Protein AF-A0A961QN66-F1 (afdb_monomer_lite)

Secondary structure (DSSP, 8-state):
--EEEEE--SHHHHHHHHHHHHTT-EEEEE-SSSS----SS-----HHHHHHHHTT-

Radius of gyration: 12.84 Å; chains: 1; bounding box: 18×30×34 Å

pLDDT: mean 95.21, std 4.72, range [79.94, 98.69]

Foldseek 3Di:
DEEEEFEAPDPVSVLVQLVVVVVVYHYDYDHPDPDDDDPPDDDDQDPVNVVSVVVSD

Sequence (57 aa):
MVSVLICGGGVGGLAAAIALGQMGHAVSVFEQARQFGRVGADVNLTPNAVHALDRLG

Structure (mmCIF, N/CA/C/O backbone):
data_AF-A0A961QN66-F1
#
_entry.id   AF-A0A961QN66-F1
#
loop_
_atom_site.group_PDB
_atom_site.id
_atom_site.type_symbol
_atom_site.label_atom_id
_atom_site.label_alt_id
_atom_site.label_comp_id
_atom_site.label_asym_id
_atom_site.label_entity_id
_atom_site.label_seq_id
_atom_site.pdbx_PDB_ins_code
_atom_site.Cartn_x
_atom_site.Cartn_y
_atom_site.Cartn_z
_atom_site.occupancy
_atom_site.B_iso_or_equiv
_atom_site.auth_seq_id
_atom_site.auth_comp_id
_atom_site.auth_asym_id
_atom_site.auth_atom_id
_atom_site.pdbx_PDB_model_num
ATOM 1 N N . MET A 1 1 ? -7.784 -2.307 17.575 1.00 85.44 1 MET A N 1
ATOM 2 C CA . MET A 1 1 ? -8.135 -1.282 16.570 1.00 85.44 1 MET A CA 1
ATOM 3 C C . MET A 1 1 ? -7.293 -0.049 16.850 1.00 85.44 1 MET A C 1
ATOM 5 O O . MET A 1 1 ? -7.258 0.379 17.996 1.00 85.44 1 MET A O 1
ATOM 9 N N . VAL A 1 2 ? -6.563 0.452 15.853 1.00 97.19 2 VAL A N 1
ATOM 10 C CA . VAL A 1 2 ? -5.708 1.649 15.977 1.00 97.19 2 VAL A CA 1
ATOM 11 C C . VAL A 1 2 ? -5.892 2.527 14.745 1.00 97.19 2 VAL A C 1
ATOM 13 O O . VAL A 1 2 ? -6.320 2.023 13.703 1.00 97.19 2 VAL A O 1
ATOM 16 N N . SER A 1 3 ? -5.565 3.809 14.879 1.00 98.19 3 SER A N 1
ATOM 17 C CA . SER A 1 3 ? -5.528 4.756 13.767 1.00 98.19 3 SER A CA 1
ATOM 18 C C . SER A 1 3 ? -4.141 4.754 13.133 1.00 98.19 3 SER A C 1
ATOM 20 O O . SER A 1 3 ? -3.149 4.974 13.829 1.00 98.19 3 SER A O 1
ATOM 22 N N . VAL A 1 4 ? -4.070 4.511 11.826 1.00 98.56 4 VAL A N 1
ATOM 23 C CA . VAL A 1 4 ? -2.821 4.465 11.058 1.00 98.56 4 VAL A CA 1
ATOM 24 C C . VAL A 1 4 ? -2.834 5.555 9.997 1.00 98.56 4 VAL A C 1
ATOM 26 O O . VAL A 1 4 ? -3.790 5.686 9.233 1.00 98.56 4 VAL A O 1
ATOM 29 N N . LEU A 1 5 ? -1.745 6.315 9.934 1.00 98.50 5 LEU A N 1
ATOM 30 C CA . LEU A 1 5 ? -1.484 7.268 8.865 1.00 98.50 5 LEU A CA 1
ATOM 31 C C . LEU A 1 5 ? -0.399 6.704 7.947 1.00 98.50 5 LEU A C 1
ATOM 33 O O . LEU A 1 5 ? 0.659 6.292 8.421 1.00 98.50 5 LEU A O 1
ATOM 37 N N . ILE A 1 6 ? -0.656 6.703 6.641 1.00 98.56 6 ILE A N 1
ATOM 38 C CA . ILE A 1 6 ? 0.304 6.291 5.614 1.00 98.56 6 ILE A CA 1
ATOM 39 C C . ILE A 1 6 ? 0.703 7.519 4.794 1.00 98.56 6 ILE A C 1
ATOM 41 O O . ILE A 1 6 ? -0.144 8.173 4.185 1.00 98.56 6 ILE A O 1
ATOM 45 N N . CYS A 1 7 ? 2.002 7.821 4.774 1.00 98.31 7 CYS A N 1
ATOM 46 C CA . CYS A 1 7 ? 2.587 8.884 3.959 1.00 98.31 7 CYS A CA 1
ATOM 47 C C . CYS A 1 7 ? 3.015 8.316 2.597 1.00 98.31 7 CYS A C 1
ATOM 49 O O . CYS A 1 7 ? 4.077 7.705 2.489 1.00 98.31 7 CYS A O 1
ATOM 51 N N . GLY A 1 8 ? 2.197 8.527 1.569 1.00 97.75 8 GLY A N 1
ATOM 52 C CA . GLY A 1 8 ? 2.436 8.106 0.189 1.00 97.75 8 GLY A CA 1
ATOM 53 C C . GLY A 1 8 ? 1.351 7.166 -0.339 1.00 97.75 8 GLY A C 1
ATOM 54 O O . GLY A 1 8 ? 1.089 6.108 0.231 1.00 97.75 8 GLY A O 1
ATOM 55 N N . GLY A 1 9 ? 0.755 7.531 -1.471 1.00 96.56 9 GLY A N 1
ATOM 56 C CA . GLY A 1 9 ? -0.272 6.782 -2.201 1.00 96.56 9 GLY A CA 1
ATOM 57 C C . GLY A 1 9 ? 0.280 5.893 -3.319 1.00 96.56 9 GLY A C 1
ATOM 58 O O . GLY A 1 9 ? -0.448 5.543 -4.241 1.00 96.56 9 GLY A O 1
ATOM 59 N N . GLY A 1 10 ? 1.568 5.546 -3.283 1.00 95.19 10 GLY A N 1
ATOM 60 C CA . GLY A 1 10 ? 2.162 4.596 -4.228 1.00 95.19 10 GLY A CA 1
ATOM 61 C C . GLY A 1 10 ? 1.725 3.145 -3.978 1.00 95.19 10 GLY A C 1
ATOM 62 O O . GLY A 1 10 ? 1.019 2.852 -3.015 1.00 95.19 10 GLY A O 1
ATOM 63 N N . VAL A 1 11 ? 2.214 2.213 -4.808 1.00 94.50 11 VAL A N 1
ATOM 64 C CA . VAL A 1 11 ? 1.869 0.773 -4.746 1.00 94.50 11 VAL A CA 1
ATOM 65 C C . VAL A 1 11 ? 2.023 0.197 -3.334 1.00 94.50 11 VAL A C 1
ATOM 67 O O . VAL A 1 11 ? 1.100 -0.425 -2.822 1.00 94.50 11 VAL A O 1
ATOM 70 N N . GLY A 1 12 ? 3.156 0.449 -2.670 1.00 95.88 12 GLY A N 1
ATOM 71 C CA . GLY A 1 12 ? 3.392 -0.043 -1.309 1.00 95.88 12 GLY A CA 1
ATOM 72 C C . GLY A 1 12 ? 2.479 0.593 -0.256 1.00 95.88 12 GLY A C 1
ATOM 73 O O . GLY A 1 12 ? 2.000 -0.102 0.636 1.00 95.88 12 GLY A O 1
ATOM 74 N N . GLY A 1 13 ? 2.199 1.895 -0.374 1.00 97.94 13 GLY A N 1
ATOM 75 C CA . GLY A 1 13 ? 1.327 2.612 0.559 1.00 97.94 13 GLY A CA 1
ATOM 76 C C . GLY A 1 13 ? -0.123 2.143 0.470 1.00 97.94 13 GLY A C 1
ATOM 77 O O . GLY A 1 13 ? -0.745 1.865 1.493 1.00 97.94 13 GLY A O 1
ATOM 78 N N . LEU A 1 14 ? -0.638 1.965 -0.749 1.00 97.44 14 LEU A N 1
ATOM 79 C CA . LEU A 1 14 ? -1.981 1.427 -0.973 1.00 97.44 14 LEU A CA 1
ATOM 80 C C . LEU A 1 14 ? -2.083 -0.049 -0.566 1.00 97.44 14 LEU A C 1
ATOM 82 O O . LEU A 1 14 ? -3.053 -0.422 0.089 1.00 97.44 14 LEU A O 1
ATOM 86 N N . ALA A 1 15 ? -1.072 -0.872 -0.866 1.00 98.00 15 ALA A N 1
ATOM 87 C CA . ALA A 1 15 ? -1.039 -2.265 -0.418 1.00 98.00 15 ALA A CA 1
ATOM 88 C C . ALA A 1 15 ? -1.074 -2.372 1.118 1.00 98.00 15 ALA A C 1
ATOM 90 O O . ALA A 1 15 ? -1.859 -3.141 1.672 1.00 98.00 15 ALA A O 1
ATOM 91 N N . ALA A 1 16 ? -0.281 -1.551 1.815 1.00 98.25 16 ALA A N 1
ATOM 92 C CA . ALA A 1 16 ? -0.305 -1.476 3.274 1.00 98.25 16 ALA A CA 1
ATOM 93 C C . ALA A 1 16 ? -1.660 -0.979 3.803 1.00 98.25 16 ALA A C 1
ATOM 95 O O . ALA A 1 16 ? -2.163 -1.517 4.790 1.00 98.25 16 ALA A O 1
ATOM 96 N N . ALA A 1 17 ? -2.271 0.009 3.140 1.00 98.44 17 ALA A N 1
ATOM 97 C CA . ALA A 1 17 ? -3.577 0.531 3.529 1.00 98.44 17 ALA A CA 1
ATOM 98 C C . ALA A 1 17 ? -4.667 -0.543 3.473 1.00 98.44 17 ALA A C 1
ATOM 100 O O . ALA A 1 17 ? -5.446 -0.674 4.417 1.00 98.44 17 ALA A O 1
ATOM 101 N N . ILE A 1 18 ? -4.683 -1.336 2.399 1.00 98.31 18 ILE A N 1
ATOM 102 C CA . ILE A 1 18 ? -5.632 -2.438 2.215 1.00 98.31 18 ILE A CA 1
ATOM 103 C C . ILE A 1 18 ? -5.414 -3.506 3.286 1.00 98.31 18 ILE A C 1
ATOM 105 O O . ILE A 1 18 ? -6.364 -3.864 3.981 1.00 98.3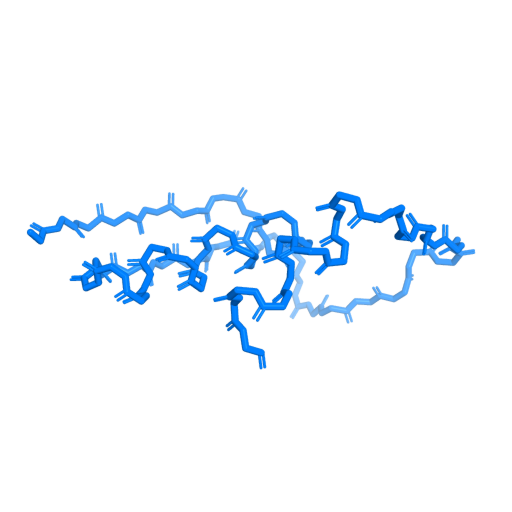1 18 ILE A O 1
ATOM 109 N N . ALA A 1 19 ? -4.173 -3.963 3.475 1.00 98.25 19 ALA A N 1
ATOM 110 C CA . ALA A 1 19 ? -3.852 -4.995 4.461 1.00 98.25 19 ALA A CA 1
ATOM 111 C C . ALA A 1 19 ? -4.276 -4.582 5.882 1.00 98.25 19 ALA A C 1
ATOM 113 O O . ALA A 1 19 ? -4.948 -5.331 6.590 1.00 98.25 19 ALA A O 1
ATOM 114 N N . LEU A 1 20 ? -3.936 -3.358 6.292 1.00 98.19 20 LEU A N 1
ATOM 115 C CA . LEU A 1 20 ? -4.287 -2.839 7.614 1.00 98.19 20 LEU A CA 1
ATOM 116 C C . LEU A 1 20 ? -5.797 -2.594 7.758 1.00 98.19 20 LEU A C 1
ATOM 118 O O . LEU A 1 20 ? -6.358 -2.841 8.827 1.00 98.19 20 LEU A O 1
ATOM 122 N N . GLY A 1 21 ? -6.470 -2.163 6.689 1.00 98.00 21 GLY A N 1
ATOM 123 C CA . GLY A 1 21 ? -7.927 -2.043 6.650 1.00 98.00 21 GLY A CA 1
ATOM 124 C C . GLY A 1 21 ? -8.629 -3.394 6.829 1.00 98.00 21 GLY A C 1
ATOM 125 O O . GLY A 1 21 ? -9.548 -3.501 7.639 1.00 98.00 21 GLY A O 1
ATOM 126 N N . GLN A 1 22 ? -8.150 -4.448 6.159 1.00 97.62 22 GLN A N 1
ATOM 127 C CA . GLN A 1 22 ? -8.651 -5.823 6.318 1.00 97.62 22 GLN A CA 1
ATOM 128 C C . GLN A 1 22 ? -8.443 -6.369 7.739 1.00 97.62 22 GLN A C 1
ATOM 130 O O . GLN A 1 22 ? -9.261 -7.142 8.231 1.00 97.62 22 GLN A O 1
ATOM 135 N N . MET A 1 23 ? -7.393 -5.924 8.434 1.00 97.38 23 MET A N 1
ATOM 136 C CA . MET A 1 23 ? -7.156 -6.222 9.854 1.00 97.38 23 MET A CA 1
ATOM 137 C C . MET A 1 23 ? -8.045 -5.402 10.815 1.00 97.38 23 MET A C 1
ATOM 139 O O . MET A 1 23 ? -7.944 -5.552 12.035 1.00 97.38 23 MET A O 1
ATOM 143 N N . GLY A 1 24 ? -8.919 -4.533 10.296 1.00 98.12 24 GLY A N 1
ATOM 144 C CA . GLY A 1 24 ? -9.861 -3.730 11.080 1.00 98.12 24 GLY A CA 1
ATOM 145 C C . GLY A 1 24 ? -9.266 -2.451 11.676 1.00 98.12 24 GLY A C 1
ATOM 146 O O . GLY A 1 24 ? -9.803 -1.925 12.655 1.00 98.12 24 GLY A O 1
ATOM 147 N N . HIS A 1 25 ? -8.148 -1.952 11.143 1.00 98.56 25 HIS A N 1
ATOM 148 C CA . HIS A 1 25 ? -7.588 -0.656 11.536 1.00 98.56 25 HIS A CA 1
ATOM 149 C C . HIS A 1 25 ? -8.263 0.499 10.781 1.00 98.56 25 HIS A C 1
ATOM 151 O O . HIS A 1 25 ? -8.694 0.345 9.641 1.00 98.56 25 HIS A O 1
ATOM 157 N N . ALA A 1 26 ? -8.324 1.677 11.406 1.00 98.56 26 ALA A N 1
ATOM 158 C CA . ALA A 1 26 ? -8.750 2.899 10.729 1.00 98.56 26 ALA A CA 1
ATOM 159 C C . ALA A 1 26 ? -7.536 3.503 10.014 1.00 98.56 26 ALA A C 1
ATOM 161 O O . ALA A 1 26 ? -6.588 3.926 10.676 1.00 98.56 26 ALA A O 1
ATOM 162 N N . VAL A 1 27 ? -7.539 3.512 8.681 1.00 98.69 27 VAL A N 1
ATOM 163 C CA . VAL A 1 27 ? -6.367 3.898 7.884 1.00 98.69 27 VAL A CA 1
ATOM 164 C C . VAL A 1 27 ? -6.658 5.131 7.037 1.00 98.69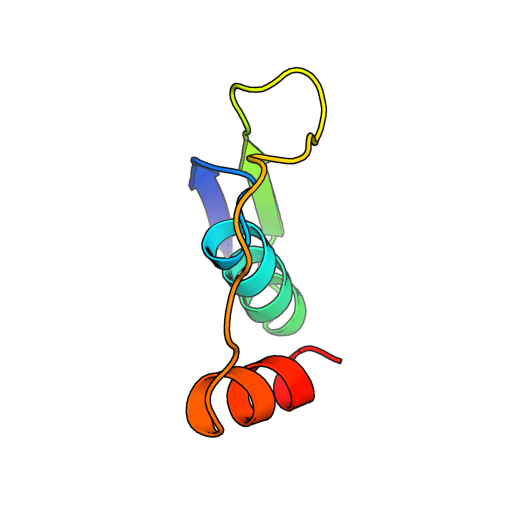 27 VAL A C 1
ATOM 166 O O . VAL A 1 27 ? -7.647 5.164 6.309 1.00 98.69 27 VAL A O 1
ATOM 169 N N . SER A 1 28 ? -5.757 6.111 7.092 1.00 98.50 28 SER A N 1
ATOM 170 C CA . SER A 1 28 ? -5.775 7.303 6.240 1.00 98.50 28 SER A CA 1
ATOM 171 C C . SER A 1 28 ? -4.482 7.393 5.432 1.00 98.50 28 SER A C 1
ATOM 173 O O . SER A 1 28 ? -3.389 7.368 5.999 1.00 98.50 28 SER A O 1
ATOM 175 N N . VAL A 1 29 ? -4.601 7.527 4.111 1.00 98.44 29 VAL A N 1
ATOM 176 C CA . VAL A 1 29 ? -3.465 7.678 3.190 1.00 98.44 29 VAL A CA 1
ATOM 177 C C . VAL A 1 29 ? -3.368 9.133 2.745 1.00 98.44 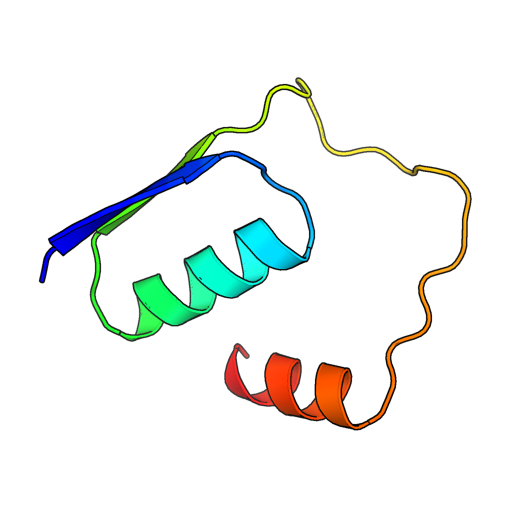29 VAL A C 1
ATOM 179 O O . VAL A 1 29 ? -4.365 9.717 2.322 1.00 98.44 29 VAL A O 1
ATOM 182 N N . PHE A 1 30 ? -2.170 9.708 2.813 1.00 98.19 30 PHE A N 1
ATOM 183 C CA . PHE A 1 30 ? -1.877 11.059 2.338 1.00 98.19 30 PHE A CA 1
ATOM 184 C C . PHE A 1 30 ? -0.858 10.993 1.206 1.00 98.19 30 PHE A C 1
ATOM 186 O O . PHE A 1 30 ? 0.233 10.461 1.388 1.00 98.19 30 PHE A O 1
ATOM 193 N N . GLU A 1 31 ? -1.201 11.550 0.049 1.00 97.44 31 GLU A N 1
ATOM 194 C CA . GLU A 1 31 ? -0.337 11.616 -1.131 1.00 97.44 31 GLU A CA 1
ATOM 195 C C . GLU A 1 31 ? -0.092 13.081 -1.504 1.00 97.44 31 GLU A C 1
ATOM 197 O O . GLU A 1 31 ? -1.014 13.896 -1.486 1.00 97.44 31 GLU A O 1
ATOM 202 N N . GLN A 1 32 ? 1.161 13.420 -1.817 1.00 96.81 32 GLN A N 1
ATOM 203 C CA . GLN A 1 32 ? 1.541 14.779 -2.209 1.00 96.81 32 GLN A CA 1
ATOM 204 C C . GLN A 1 32 ? 1.052 15.128 -3.621 1.00 96.81 32 GLN A C 1
ATOM 206 O O . GLN A 1 32 ? 0.764 16.290 -3.920 1.00 96.81 32 GLN A O 1
ATOM 211 N N . ALA A 1 33 ? 0.972 14.134 -4.507 1.00 95.56 33 ALA A N 1
ATOM 212 C CA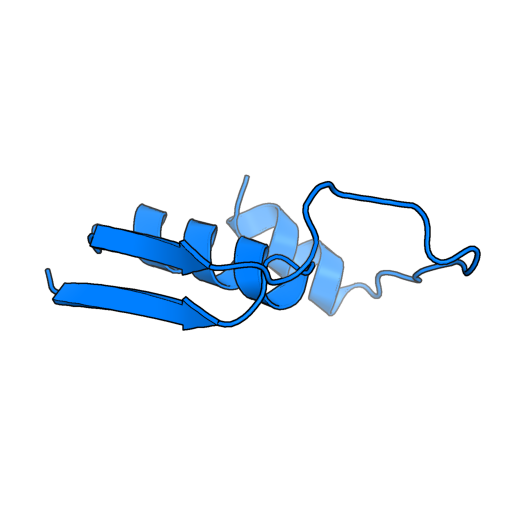 . ALA A 1 33 ? 0.496 14.302 -5.864 1.00 95.56 33 ALA A CA 1
ATOM 213 C C . ALA A 1 33 ? -1.015 14.559 -5.872 1.00 95.56 33 ALA A C 1
ATOM 215 O O . ALA A 1 33 ? -1.801 13.843 -5.258 1.00 95.56 33 ALA A O 1
ATOM 216 N N . ARG A 1 34 ? -1.441 15.568 -6.639 1.00 95.19 34 ARG A N 1
ATOM 217 C CA . ARG A 1 34 ? -2.864 15.924 -6.783 1.00 95.19 34 ARG A CA 1
ATOM 218 C C . ARG A 1 34 ? -3.699 14.851 -7.485 1.00 95.19 34 ARG A C 1
ATOM 220 O O . ARG A 1 34 ? -4.920 14.880 -7.392 1.00 95.19 34 ARG A O 1
ATOM 227 N N . GLN A 1 35 ? -3.050 13.964 -8.232 1.00 94.00 35 GLN A N 1
ATOM 228 C CA . GLN A 1 35 ? -3.677 12.880 -8.978 1.00 94.00 35 GLN A CA 1
ATOM 229 C C . GLN A 1 35 ? -2.662 11.768 -9.238 1.00 94.00 35 GLN A C 1
ATOM 231 O O . GLN A 1 35 ? -1.457 12.026 -9.313 1.00 94.00 35 GLN A O 1
ATOM 236 N N . PHE A 1 36 ? -3.153 10.546 -9.440 1.00 90.75 36 PHE A N 1
ATOM 237 C CA . PHE A 1 36 ? -2.323 9.452 -9.933 1.00 90.75 36 PHE A CA 1
ATOM 238 C C . PHE A 1 36 ? -1.918 9.698 -11.389 1.00 90.75 36 PHE A C 1
ATOM 240 O O . PHE A 1 36 ? -2.700 10.203 -12.195 1.00 90.75 36 PHE A O 1
ATOM 247 N N . GLY A 1 37 ? -0.687 9.327 -11.732 1.00 88.38 37 GLY A N 1
ATOM 248 C CA . GLY A 1 37 ? -0.133 9.507 -13.068 1.00 88.38 37 GLY A CA 1
ATOM 249 C C . GLY A 1 37 ? 0.806 8.370 -13.448 1.00 88.38 37 GLY A C 1
ATOM 250 O O . GLY A 1 37 ? 1.267 7.610 -12.597 1.00 88.38 37 GLY A O 1
ATOM 251 N N . ARG A 1 38 ? 1.094 8.249 -14.747 1.00 79.94 38 ARG A N 1
ATOM 252 C CA . ARG A 1 38 ? 2.101 7.305 -15.243 1.00 79.94 38 ARG A CA 1
ATOM 253 C C . ARG A 1 38 ? 3.496 7.896 -15.072 1.00 79.94 38 ARG A C 1
ATOM 255 O O . ARG A 1 38 ? 3.745 9.010 -15.516 1.00 79.94 38 ARG A O 1
ATOM 262 N N . VAL A 1 39 ? 4.401 7.109 -14.493 1.00 81.38 39 VAL A N 1
ATOM 263 C CA . VAL A 1 39 ? 5.835 7.436 -14.395 1.00 81.38 39 VAL A CA 1
ATOM 264 C C . VAL A 1 39 ? 6.564 7.148 -15.720 1.00 81.38 39 VAL A C 1
ATOM 266 O O . VAL A 1 39 ? 7.573 7.776 -16.011 1.00 81.38 39 VAL A O 1
ATOM 269 N N . GLY A 1 40 ? 6.019 6.254 -16.559 1.00 81.38 40 GLY A N 1
ATOM 270 C CA . GLY A 1 40 ? 6.564 5.933 -17.887 1.00 81.38 40 GLY A CA 1
ATOM 271 C C . GLY A 1 40 ? 7.552 4.760 -17.919 1.00 81.38 40 GLY A C 1
ATOM 272 O O . GLY A 1 40 ? 8.247 4.597 -18.914 1.00 81.38 40 GLY A O 1
ATOM 273 N N . ALA A 1 41 ? 7.605 3.951 -16.858 1.00 84.06 41 ALA A N 1
ATOM 274 C CA . ALA A 1 41 ? 8.416 2.739 -16.776 1.00 84.06 41 ALA A CA 1
ATOM 275 C C . ALA A 1 41 ? 7.546 1.519 -16.448 1.00 84.06 41 ALA A C 1
ATOM 277 O O . ALA A 1 41 ? 6.540 1.644 -15.741 1.00 84.06 41 ALA A O 1
ATOM 278 N N . ASP A 1 42 ? 7.963 0.353 -16.935 1.00 88.31 42 ASP A N 1
ATOM 279 C CA . ASP A 1 42 ? 7.345 -0.919 -16.574 1.00 88.31 42 ASP A CA 1
ATOM 280 C C . ASP A 1 42 ? 7.693 -1.305 -15.132 1.00 88.31 42 ASP A C 1
ATOM 282 O O . ASP A 1 42 ? 8.802 -1.070 -14.647 1.00 88.31 42 ASP A O 1
ATOM 286 N N . VAL A 1 43 ? 6.738 -1.939 -14.450 1.00 89.38 43 VAL A N 1
ATOM 287 C CA . VAL A 1 43 ? 6.934 -2.540 -13.127 1.00 89.38 43 VAL A CA 1
ATOM 288 C C . VAL A 1 43 ? 6.732 -4.041 -13.267 1.00 89.38 43 VAL A C 1
ATOM 290 O O . VAL A 1 43 ? 5.630 -4.502 -13.560 1.00 89.38 43 VAL A O 1
ATOM 293 N N . ASN A 1 44 ? 7.797 -4.814 -13.063 1.00 93.12 44 ASN A N 1
ATOM 294 C CA . ASN A 1 44 ? 7.705 -6.268 -13.049 1.00 93.12 44 ASN A CA 1
ATOM 295 C C . ASN A 1 44 ? 7.248 -6.756 -11.665 1.00 93.12 44 ASN A C 1
ATOM 297 O O . ASN A 1 44 ? 7.858 -6.412 -10.653 1.00 93.12 44 ASN A O 1
ATOM 301 N N . LEU A 1 45 ? 6.189 -7.567 -11.628 1.00 95.31 45 LEU A N 1
ATOM 302 C CA . LEU A 1 45 ? 5.745 -8.260 -10.421 1.00 95.31 45 LEU A CA 1
ATOM 303 C C . LEU A 1 45 ? 6.293 -9.687 -10.428 1.00 95.31 45 LEU A C 1
ATOM 305 O O . LEU A 1 45 ? 5.900 -10.517 -11.246 1.00 95.31 45 LEU A O 1
ATOM 309 N N . THR A 1 46 ? 7.193 -9.976 -9.495 1.00 97.25 46 THR A N 1
ATOM 310 C CA . THR A 1 46 ? 7.747 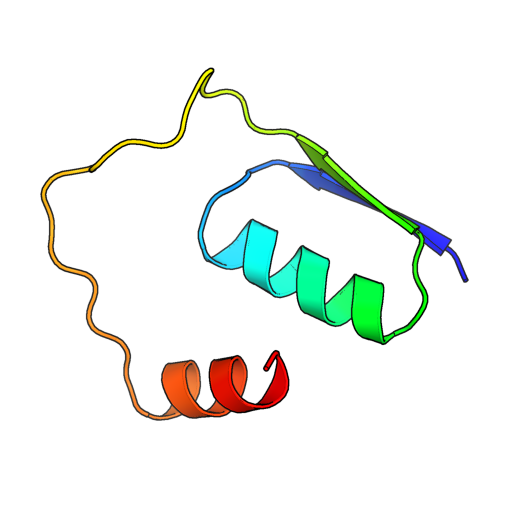-11.315 -9.280 1.00 97.25 46 THR A CA 1
ATOM 311 C C . THR A 1 46 ? 6.781 -12.192 -8.468 1.00 97.25 46 THR A C 1
ATOM 313 O O . THR A 1 46 ? 5.861 -11.667 -7.833 1.00 97.25 46 THR A O 1
ATOM 316 N N . PRO A 1 47 ? 6.971 -13.528 -8.423 1.00 97.94 47 PRO A N 1
ATOM 317 C CA . PRO A 1 47 ? 6.010 -14.439 -7.790 1.00 97.94 47 PRO A CA 1
ATOM 318 C C . PRO A 1 47 ? 5.648 -14.107 -6.335 1.00 97.94 47 PRO A C 1
ATOM 320 O O . PRO A 1 47 ? 4.501 -14.264 -5.930 1.00 97.94 47 PRO A O 1
ATOM 323 N N . ASN A 1 48 ? 6.595 -13.598 -5.546 1.00 96.62 48 ASN A N 1
ATOM 324 C CA . ASN A 1 48 ? 6.346 -13.167 -4.169 1.00 96.62 48 ASN A CA 1
ATOM 325 C C . ASN A 1 48 ? 5.440 -11.928 -4.083 1.00 96.62 48 ASN A C 1
ATOM 327 O O . ASN A 1 48 ? 4.644 -11.829 -3.153 1.00 96.62 48 ASN A O 1
ATOM 331 N N . ALA A 1 49 ? 5.554 -10.997 -5.035 1.00 96.31 49 ALA A N 1
ATOM 332 C CA . ALA A 1 49 ? 4.699 -9.817 -5.097 1.00 96.31 49 ALA A CA 1
ATOM 333 C C . ALA A 1 49 ? 3.276 -10.200 -5.517 1.00 96.31 49 ALA A C 1
ATOM 335 O O . ALA A 1 49 ? 2.327 -9.772 -4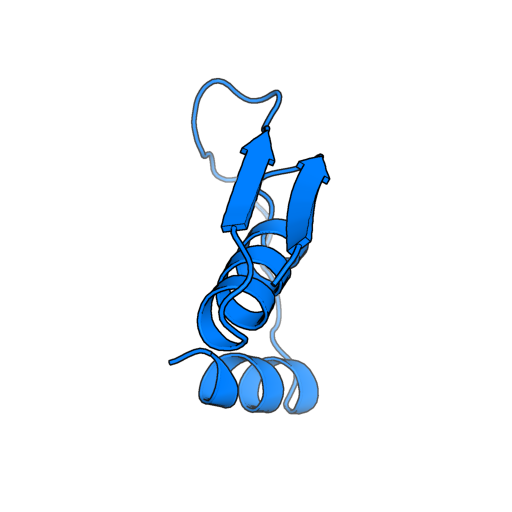.872 1.00 96.31 49 ALA A O 1
ATOM 336 N N . VAL A 1 50 ? 3.131 -11.064 -6.529 1.00 96.50 50 VAL A N 1
ATOM 337 C CA . VAL A 1 50 ? 1.818 -11.580 -6.957 1.00 96.50 50 VAL A CA 1
ATOM 338 C C . VAL A 1 50 ? 1.136 -12.340 -5.818 1.00 96.50 50 VAL A C 1
ATOM 340 O O . VAL A 1 50 ? 0.018 -12.000 -5.457 1.00 96.50 50 VAL A O 1
ATOM 343 N N . HIS A 1 51 ? 1.839 -13.266 -5.158 1.00 96.88 51 HIS A N 1
ATOM 344 C CA . HIS A 1 51 ? 1.293 -13.997 -4.008 1.00 96.88 51 HIS A CA 1
ATOM 345 C C . HIS A 1 51 ? 0.870 -13.069 -2.854 1.00 96.88 51 HIS A C 1
ATOM 347 O O . HIS A 1 51 ? -0.096 -13.353 -2.149 1.00 96.88 51 HIS A O 1
ATOM 353 N N . ALA A 1 52 ? 1.594 -11.967 -2.625 1.00 96.00 52 ALA A N 1
ATOM 354 C CA . ALA A 1 52 ? 1.190 -10.972 -1.636 1.00 96.00 52 ALA A CA 1
ATOM 355 C C . ALA A 1 52 ? -0.082 -10.225 -2.067 1.00 96.00 52 ALA A C 1
ATOM 357 O O . ALA A 1 52 ? -0.962 -10.027 -1.236 1.00 96.00 52 ALA A O 1
ATOM 358 N N . LEU A 1 53 ? -0.195 -9.847 -3.344 1.00 96.31 53 LEU A N 1
ATOM 359 C CA . LEU A 1 53 ? -1.375 -9.172 -3.889 1.00 96.31 53 LEU A CA 1
ATOM 360 C C . LEU A 1 53 ? -2.617 -10.070 -3.872 1.00 96.31 53 LEU A C 1
ATOM 362 O O . LEU A 1 53 ? -3.670 -9.596 -3.470 1.00 96.31 53 LEU A O 1
ATOM 366 N N . ASP A 1 54 ? -2.489 -11.367 -4.169 1.00 96.81 54 ASP A N 1
ATOM 367 C CA . ASP A 1 54 ? -3.606 -12.327 -4.105 1.00 96.81 54 ASP A CA 1
ATOM 368 C C . ASP A 1 54 ? -4.278 -12.368 -2.720 1.00 96.81 54 ASP A C 1
ATOM 370 O O . ASP A 1 54 ? -5.461 -12.680 -2.589 1.00 96.81 54 ASP A O 1
ATOM 374 N N . ARG A 1 55 ? -3.529 -12.056 -1.653 1.00 96.38 55 ARG A N 1
ATOM 375 C CA . ARG A 1 55 ? -4.063 -11.973 -0.283 1.00 96.38 55 ARG A CA 1
ATOM 376 C C . ARG A 1 55 ? -4.840 -10.689 -0.016 1.00 96.38 55 ARG A C 1
ATOM 378 O O . ARG A 1 55 ? -5.612 -10.660 0.938 1.00 96.38 55 ARG A O 1
ATOM 385 N N . LEU A 1 56 ? -4.616 -9.649 -0.812 1.00 96.75 56 LEU A N 1
ATOM 386 C CA . LEU A 1 56 ? -5.260 -8.346 -0.672 1.00 96.75 56 LEU A CA 1
ATOM 387 C C . LEU A 1 56 ? -6.593 -8.259 -1.435 1.00 96.75 56 LEU A C 1
ATOM 389 O O . LEU A 1 56 ? -7.363 -7.340 -1.151 1.00 96.75 56 LEU A O 1
ATOM 393 N N . GLY A 1 57 ? -6.902 -9.246 -2.285 1.00 90.56 57 GLY A N 1
ATOM 394 C CA . GLY A 1 57 ? -8.106 -9.302 -3.128 1.00 90.56 57 GLY A CA 1
ATOM 395 C C . GLY A 1 57 ? -7.930 -8.609 -4.473 1.00 90.56 57 GLY A C 1
ATOM 396 O O . GLY A 1 57 ? -8.963 -8.474 -5.163 1.00 90.56 57 GLY A O 1
#